Protein AF-A0A924EQW9-F1 (afdb_monomer_lite)

Secondary structure (DSSP, 8-state):
--HHHHHHHHS-TTS--BGGGGT-TTPPPSSS-TT---PPPTTPEEEEEEEES-TTSPEEEEEEE-SS-SS-EEEEE--HHHHHHHHHHTT----------------

Structure (mmCIF, N/CA/C/O backbone):
data_AF-A0A924EQW9-F1
#
_entry.id   AF-A0A924EQW9-F1
#
loop_
_atom_site.group_PDB
_atom_site.id
_atom_site.type_symbol
_atom_site.label_atom_id
_atom_site.label_alt_id
_atom_site.label_comp_id
_atom_site.label_asym_id
_atom_site.label_entity_id
_atom_site.label_seq_id
_atom_site.pdbx_PDB_ins_code
_atom_site.Cartn_x
_atom_site.Cartn_y
_atom_site.Cartn_z
_atom_site.occupancy
_atom_site.B_iso_or_equiv
_atom_site.auth_seq_id
_atom_site.auth_comp_id
_atom_site.auth_asym_id
_atom_site.auth_atom_id
_atom_site.pdbx_PDB_model_num
ATOM 1 N N . MET A 1 1 ? 0.292 14.514 5.178 1.00 46.22 1 MET A N 1
ATOM 2 C CA . MET A 1 1 ? 0.421 13.255 4.415 1.00 46.22 1 MET A CA 1
ATOM 3 C C . MET A 1 1 ? 0.878 12.151 5.381 1.00 46.22 1 MET A C 1
ATOM 5 O O . MET A 1 1 ? 2.062 11.872 5.463 1.00 46.22 1 MET A O 1
ATOM 9 N N . VAL A 1 2 ? -0.046 11.640 6.218 1.00 50.75 2 VAL A N 1
ATOM 10 C CA . VAL A 1 2 ? 0.202 10.716 7.366 1.00 50.75 2 VAL A CA 1
ATOM 11 C C . VAL A 1 2 ? -0.895 9.625 7.457 1.00 50.75 2 VAL A C 1
ATOM 13 O O . VAL A 1 2 ? -0.938 8.835 8.395 1.00 50.75 2 VAL A O 1
ATOM 16 N N . GLU A 1 3 ? -1.824 9.569 6.496 1.00 58.59 3 GLU A N 1
ATOM 17 C CA . GLU A 1 3 ? -3.090 8.841 6.685 1.00 58.59 3 GLU A CA 1
ATOM 18 C C . GLU A 1 3 ? -2.986 7.332 6.428 1.00 58.59 3 GLU A C 1
ATOM 20 O O . GLU A 1 3 ? -3.641 6.564 7.121 1.00 58.59 3 GLU A O 1
ATOM 25 N N . LEU A 1 4 ? -2.111 6.884 5.519 1.00 60.00 4 LEU A N 1
ATOM 26 C CA . LEU A 1 4 ? -1.979 5.458 5.172 1.00 60.00 4 LEU A CA 1
ATOM 27 C C . LEU A 1 4 ? -1.373 4.625 6.307 1.00 60.00 4 LEU A C 1
ATOM 29 O O . LEU A 1 4 ? -1.933 3.608 6.708 1.00 60.00 4 LEU A O 1
ATOM 33 N N . SER A 1 5 ? -0.262 5.083 6.879 1.00 58.97 5 SER A N 1
ATOM 34 C CA . SER A 1 5 ? 0.369 4.426 8.027 1.00 58.97 5 SER A CA 1
ATOM 35 C C . SER A 1 5 ? -0.459 4.555 9.309 1.00 58.97 5 SER A C 1
ATOM 37 O O . SER A 1 5 ? -0.388 3.674 10.160 1.00 58.97 5 SER A O 1
ATOM 39 N N . SER A 1 6 ? -1.279 5.603 9.443 1.00 59.50 6 SER A N 1
ATOM 40 C CA . SER A 1 6 ? -2.212 5.732 10.571 1.00 59.50 6 SER A CA 1
ATOM 41 C C . SER A 1 6 ? -3.412 4.792 10.430 1.00 59.50 6 SER A C 1
ATOM 43 O O . SER A 1 6 ? -3.759 4.129 11.398 1.00 59.50 6 SER A O 1
ATOM 45 N N . GLY A 1 7 ? -3.997 4.670 9.232 1.00 61.09 7 GLY A N 1
ATOM 46 C CA . GLY A 1 7 ? -5.115 3.758 8.968 1.00 61.09 7 GLY A CA 1
ATOM 47 C C . GLY A 1 7 ? -4.729 2.286 9.114 1.00 61.09 7 GLY A C 1
ATOM 48 O O . GLY A 1 7 ? -5.500 1.501 9.654 1.00 61.09 7 GLY A O 1
ATOM 49 N N . LEU A 1 8 ? -3.505 1.917 8.724 1.00 63.47 8 LEU A N 1
ATOM 50 C CA . LEU A 1 8 ? -2.991 0.565 8.954 1.00 63.47 8 LEU A CA 1
ATOM 51 C C . LEU A 1 8 ? -2.794 0.263 10.450 1.00 63.47 8 LEU A C 1
ATOM 53 O O . LEU A 1 8 ? -2.983 -0.866 10.885 1.00 63.47 8 LEU A O 1
ATOM 57 N N . ARG A 1 9 ? -2.443 1.280 11.243 1.00 63.84 9 ARG A N 1
ATOM 58 C CA . ARG A 1 9 ? -2.192 1.160 12.686 1.00 63.84 9 ARG A CA 1
ATOM 59 C C . ARG A 1 9 ? -3.470 1.187 13.535 1.00 63.84 9 ARG A C 1
ATOM 61 O O . ARG A 1 9 ? -3.448 0.673 14.648 1.00 63.84 9 ARG A O 1
ATOM 68 N N . ASP A 1 10 ? -4.539 1.802 13.029 1.00 61.09 10 ASP A N 1
ATOM 69 C CA . ASP A 1 10 ? -5.873 1.846 13.654 1.00 61.09 10 ASP A CA 1
ATOM 70 C C . ASP A 1 10 ? -6.715 0.598 13.331 1.00 61.09 10 ASP A C 1
ATOM 72 O O . ASP A 1 10 ? -7.680 0.285 14.026 1.00 61.09 10 ASP A O 1
ATOM 76 N N . ARG A 1 11 ? -6.334 -0.144 12.283 1.00 66.31 11 ARG A N 1
ATOM 77 C CA . ARG A 1 11 ? -7.023 -1.362 11.862 1.00 66.31 11 ARG A CA 1
ATOM 78 C C . ARG A 1 11 ? -6.849 -2.482 12.885 1.00 66.31 11 ARG A C 1
ATOM 80 O O . ARG A 1 11 ? -5.807 -2.632 13.522 1.00 66.31 11 ARG A O 1
ATOM 87 N N . ASP A 1 12 ? -7.891 -3.299 12.999 1.00 66.00 12 ASP A N 1
ATOM 88 C CA . ASP A 1 12 ? -7.875 -4.464 13.868 1.00 66.00 12 ASP A CA 1
ATOM 89 C C . ASP A 1 12 ? -6.806 -5.475 13.397 1.00 66.00 12 ASP A C 1
ATOM 91 O O . ASP A 1 12 ? -6.861 -5.937 12.249 1.00 66.00 12 ASP A O 1
ATOM 95 N N . PRO A 1 13 ? -5.839 -5.846 14.257 1.00 64.75 13 PRO A N 1
ATOM 96 C CA . PRO A 1 13 ? -4.753 -6.750 13.885 1.00 64.75 13 PRO A CA 1
ATOM 97 C C . PRO A 1 13 ? -5.225 -8.187 13.608 1.00 64.75 13 PRO A C 1
ATOM 99 O O . PRO A 1 13 ? -4.440 -8.990 13.110 1.00 64.75 13 PRO A O 1
ATOM 102 N N . SER A 1 14 ? -6.485 -8.536 13.904 1.00 66.62 14 SER A N 1
ATOM 103 C CA . SER A 1 14 ? -7.076 -9.836 13.554 1.00 66.62 14 SER A CA 1
ATOM 104 C C . SER A 1 14 ? -7.537 -9.939 12.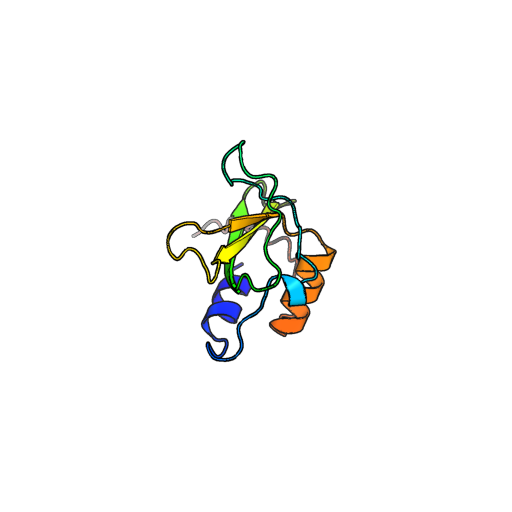095 1.00 66.62 14 SER A C 1
ATOM 106 O O . SER A 1 14 ? -7.882 -11.034 11.652 1.00 66.62 14 SER A O 1
ATOM 108 N N . GLN A 1 15 ? -7.523 -8.837 11.333 1.00 73.81 15 GLN A N 1
ATOM 109 C CA . GLN A 1 15 ? -7.845 -8.817 9.900 1.00 73.81 15 GLN A CA 1
ATOM 110 C C . GLN A 1 15 ? -6.694 -8.213 9.084 1.00 73.81 15 GLN A C 1
ATOM 112 O O . GLN A 1 15 ? -6.826 -7.081 8.591 1.00 73.81 15 GLN A O 1
ATOM 117 N N . PRO A 1 16 ? -5.568 -8.940 8.945 1.00 79.88 16 PRO A N 1
ATOM 118 C CA . PRO A 1 16 ? -4.435 -8.486 8.148 1.00 79.88 16 PRO A CA 1
ATOM 119 C C . PRO A 1 16 ? -4.826 -8.258 6.682 1.00 79.88 16 PRO A C 1
ATOM 121 O O . PRO A 1 16 ? -5.787 -8.839 6.178 1.00 79.88 16 PRO A O 1
ATOM 124 N N . ILE A 1 17 ? -4.089 -7.371 6.011 1.00 82.44 17 ILE A N 1
ATOM 125 C CA . ILE A 1 17 ? -4.155 -7.211 4.555 1.00 82.44 17 ILE A CA 1
ATOM 126 C C . ILE A 1 17 ? -3.043 -8.068 3.976 1.00 82.44 17 ILE A C 1
ATOM 128 O O . ILE A 1 17 ? -1.867 -7.796 4.225 1.00 82.44 17 ILE A O 1
ATOM 132 N N . ASN A 1 18 ? -3.416 -9.087 3.217 1.00 87.19 18 ASN A N 1
ATOM 133 C CA . ASN A 1 18 ? -2.460 -10.006 2.622 1.00 87.19 18 ASN A CA 1
ATOM 134 C C . ASN A 1 18 ? -2.082 -9.522 1.216 1.00 87.19 18 ASN A C 1
ATOM 136 O O . ASN A 1 18 ? -2.845 -8.809 0.565 1.00 87.19 18 ASN A O 1
ATOM 140 N N . ALA A 1 19 ? -0.926 -9.941 0.710 1.00 86.25 19 ALA A N 1
ATOM 141 C CA . ALA A 1 19 ? -0.487 -9.635 -0.650 1.00 86.25 19 ALA A CA 1
ATOM 142 C C . ALA A 1 19 ? -1.539 -10.021 -1.704 1.00 86.25 19 ALA A C 1
ATOM 144 O O . ALA A 1 19 ? -1.787 -9.258 -2.637 1.00 86.25 19 ALA A O 1
ATOM 145 N N . SER A 1 20 ? -2.216 -11.158 -1.514 1.00 86.19 20 SER A N 1
ATOM 146 C CA . SER A 1 20 ? -3.303 -11.615 -2.393 1.00 86.19 20 SER A CA 1
ATOM 147 C C . SER A 1 20 ? -4.496 -10.661 -2.430 1.00 86.19 20 SER A C 1
ATOM 149 O O . SER A 1 20 ? -5.105 -10.488 -3.480 1.00 86.19 20 SER A O 1
ATOM 151 N N . ASP A 1 21 ? -4.817 -10.021 -1.302 1.00 85.12 21 ASP A N 1
ATOM 152 C CA . ASP A 1 21 ? -5.931 -9.067 -1.178 1.00 85.12 21 ASP A CA 1
ATOM 153 C C . ASP A 1 21 ? -5.671 -7.795 -2.001 1.00 85.12 21 ASP A C 1
ATOM 155 O O . ASP A 1 21 ? -6.592 -7.146 -2.483 1.00 85.12 21 ASP A O 1
ATOM 159 N N . LEU A 1 22 ? -4.392 -7.480 -2.224 1.00 81.75 22 LEU A N 1
ATOM 160 C CA . LEU A 1 22 ? -3.939 -6.375 -3.068 1.00 81.75 22 LEU A CA 1
ATOM 161 C C . LEU A 1 22 ? -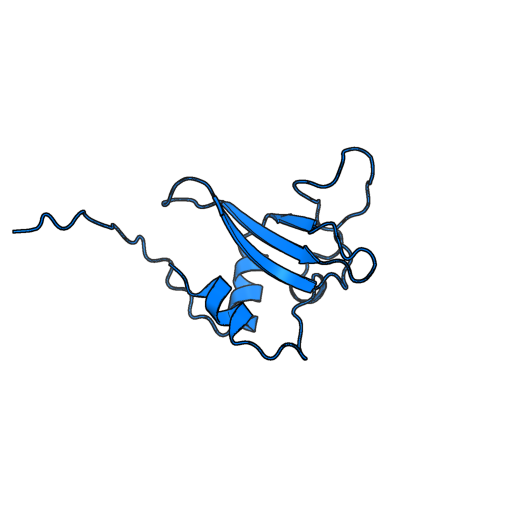3.599 -6.809 -4.503 1.00 81.75 22 LEU A C 1
ATOM 163 O O . LEU A 1 22 ? -3.156 -5.977 -5.295 1.00 81.75 22 LEU A O 1
ATOM 167 N N . GLY A 1 23 ? -3.764 -8.094 -4.839 1.00 84.69 23 GLY A N 1
ATOM 168 C CA . GLY A 1 23 ? -3.376 -8.646 -6.139 1.00 84.69 23 GLY A CA 1
ATOM 169 C C . GLY A 1 23 ? -1.866 -8.608 -6.402 1.00 84.69 23 GLY A C 1
ATOM 170 O O . GLY A 1 23 ? -1.450 -8.526 -7.553 1.00 84.69 23 GLY A O 1
ATOM 171 N N . LEU A 1 24 ? -1.053 -8.634 -5.343 1.00 84.69 24 LEU A N 1
ATOM 172 C CA . LEU A 1 24 ? 0.412 -8.567 -5.399 1.00 84.69 24 LEU A CA 1
ATOM 173 C C . LEU A 1 24 ? 1.081 -9.938 -5.222 1.00 84.69 24 LEU A C 1
ATOM 175 O O . LEU A 1 24 ? 2.297 -10.011 -5.082 1.00 84.69 24 LEU A O 1
ATOM 179 N N . GLU A 1 25 ? 0.314 -11.029 -5.206 1.00 85.12 25 GLU A N 1
ATOM 180 C CA 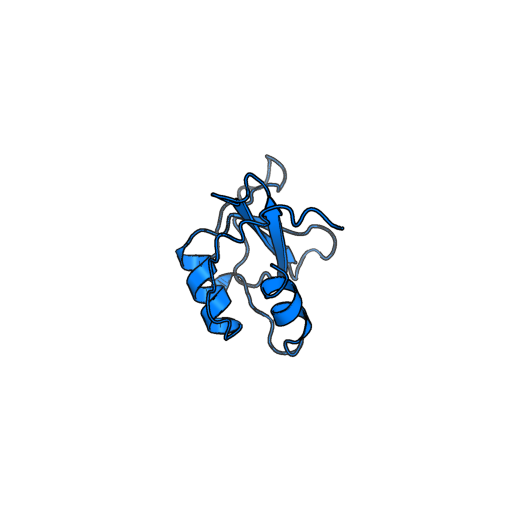. GLU A 1 25 ? 0.886 -12.378 -5.209 1.00 85.12 25 GLU A CA 1
ATOM 181 C C . GLU A 1 25 ? 1.791 -12.569 -6.438 1.00 85.12 25 GLU A C 1
ATOM 183 O O . GLU A 1 25 ? 1.394 -12.299 -7.571 1.00 85.12 25 GLU A O 1
ATOM 188 N N . GLY A 1 26 ? 3.024 -13.016 -6.205 1.00 83.62 26 GLY A N 1
ATOM 189 C CA . GLY A 1 26 ? 4.043 -13.186 -7.235 1.00 83.62 26 GLY A CA 1
ATOM 190 C C . GLY A 1 26 ? 4.696 -11.884 -7.704 1.00 83.62 26 GLY A C 1
ATOM 191 O O . GLY A 1 26 ? 5.465 -11.923 -8.660 1.00 83.62 26 GLY A O 1
ATOM 192 N N . ALA A 1 27 ? 4.416 -10.741 -7.065 1.00 84.12 27 ALA A N 1
ATOM 193 C CA . ALA A 1 27 ? 5.045 -9.475 -7.429 1.00 84.12 27 ALA A CA 1
ATOM 194 C C . ALA A 1 27 ? 6.565 -9.517 -7.216 1.00 84.12 27 ALA A C 1
ATOM 196 O O . ALA A 1 27 ? 7.051 -10.083 -6.231 1.00 84.12 27 ALA A O 1
ATOM 197 N N . GLU A 1 28 ? 7.300 -8.882 -8.129 1.00 83.88 28 GLU A N 1
ATOM 198 C CA . GLU A 1 28 ? 8.752 -8.760 -8.036 1.00 83.88 28 GLU A CA 1
ATOM 199 C C . GLU A 1 28 ? 9.145 -7.919 -6.815 1.00 83.88 28 GLU A C 1
ATOM 201 O O . GLU A 1 28 ? 8.607 -6.835 -6.558 1.00 83.88 28 GLU A O 1
ATOM 206 N N . LEU A 1 29 ? 10.091 -8.446 -6.041 1.00 80.56 29 LEU A N 1
ATOM 207 C CA . LEU A 1 29 ? 10.607 -7.791 -4.850 1.00 80.56 29 LEU A CA 1
ATOM 208 C C . LEU A 1 29 ? 11.641 -6.731 -5.249 1.00 80.56 29 LEU A C 1
ATOM 210 O O . LEU A 1 29 ? 12.570 -6.993 -6.002 1.00 80.56 29 LEU A O 1
ATOM 214 N N . VAL A 1 30 ? 11.518 -5.529 -4.690 1.00 75.81 30 VAL A N 1
ATOM 215 C CA . VAL A 1 30 ? 12.404 -4.381 -4.976 1.00 75.81 30 VAL A CA 1
ATOM 216 C C . VAL A 1 30 ? 13.762 -4.526 -4.284 1.00 75.81 30 VAL A C 1
ATOM 218 O O . VAL A 1 30 ? 14.753 -3.904 -4.665 1.00 75.81 30 VAL A O 1
ATOM 221 N N . SER A 1 31 ? 13.815 -5.290 -3.196 1.00 64.12 31 SER A N 1
ATOM 222 C CA . SER A 1 31 ? 15.030 -5.517 -2.410 1.00 64.12 31 SER A CA 1
ATOM 223 C C . SER A 1 31 ? 14.897 -6.833 -1.650 1.00 64.12 31 SER A C 1
ATOM 225 O O . SER A 1 31 ? 14.691 -6.842 -0.443 1.00 64.12 31 SER A O 1
ATOM 227 N N . GLY A 1 32 ? 14.950 -7.938 -2.383 1.00 53.81 32 GLY A N 1
ATOM 228 C CA . GLY A 1 32 ? 15.242 -9.268 -1.861 1.00 53.81 32 GLY A CA 1
ATOM 229 C C . GLY A 1 32 ? 16.411 -9.789 -2.685 1.00 53.81 32 GLY A C 1
ATOM 230 O O . GLY A 1 32 ? 16.402 -9.621 -3.897 1.00 53.81 32 GLY A O 1
ATOM 231 N N . SER A 1 33 ? 17.452 -10.273 -2.017 1.00 48.41 33 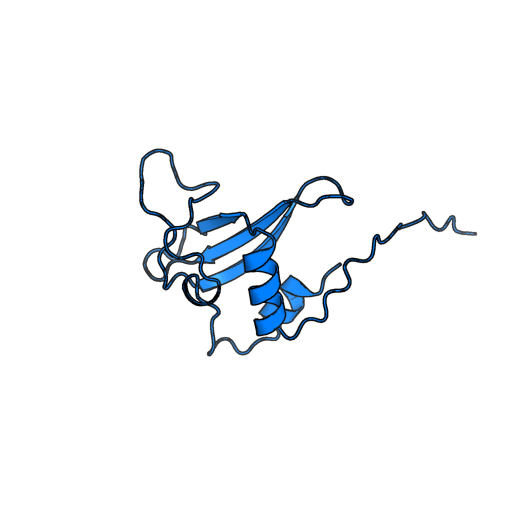SER A N 1
ATOM 232 C CA . SER A 1 33 ? 18.729 -10.730 -2.576 1.00 48.41 33 SER A CA 1
ATOM 233 C C . SER A 1 33 ? 18.620 -11.379 -3.968 1.00 48.41 33 SER A C 1
ATOM 235 O O . SER A 1 33 ? 17.759 -12.231 -4.160 1.00 48.41 33 SER A O 1
ATOM 237 N N . ASP A 1 34 ? 19.539 -11.017 -4.877 1.00 49.81 34 ASP A N 1
ATOM 238 C CA . ASP A 1 34 ? 19.744 -11.456 -6.283 1.00 49.81 34 ASP A CA 1
ATOM 239 C C . ASP A 1 34 ? 19.625 -12.973 -6.603 1.00 49.81 34 ASP A C 1
ATOM 241 O O . ASP A 1 34 ? 19.810 -13.370 -7.751 1.00 49.81 34 ASP A O 1
ATOM 245 N N . ASP A 1 35 ? 19.334 -13.833 -5.628 1.00 50.34 35 ASP A N 1
ATOM 246 C CA . ASP A 1 35 ? 19.364 -15.294 -5.751 1.00 50.34 35 ASP A CA 1
ATOM 247 C C . ASP A 1 35 ? 17.993 -15.982 -5.623 1.00 50.34 35 ASP A C 1
ATOM 249 O O . ASP A 1 35 ? 17.906 -17.176 -5.908 1.00 50.34 35 ASP A O 1
ATOM 253 N N . ASP A 1 36 ? 16.920 -15.282 -5.235 1.00 53.66 36 ASP A N 1
ATOM 254 C CA . ASP A 1 36 ? 15.610 -15.917 -5.035 1.00 53.66 36 ASP A CA 1
ATOM 255 C C . ASP A 1 36 ? 14.566 -15.341 -6.006 1.00 53.66 36 ASP A C 1
ATOM 257 O O . ASP A 1 36 ? 13.968 -14.296 -5.768 1.00 53.66 36 ASP A O 1
ATOM 261 N N . ASP A 1 37 ? 14.314 -16.067 -7.101 1.00 56.03 37 ASP A N 1
ATOM 262 C CA . ASP A 1 37 ? 13.216 -15.865 -8.075 1.00 56.03 37 ASP A CA 1
ATOM 263 C C . ASP A 1 37 ? 11.813 -16.002 -7.426 1.00 56.03 37 ASP A C 1
ATOM 265 O O . ASP A 1 37 ? 10.787 -16.103 -8.098 1.00 56.03 37 ASP A O 1
ATOM 269 N N . SER A 1 38 ? 11.738 -16.046 -6.094 1.00 65.31 38 SER A N 1
ATOM 270 C CA . SER A 1 38 ? 10.488 -16.157 -5.362 1.00 65.31 38 SER A CA 1
ATOM 271 C C . SER A 1 38 ? 9.813 -14.794 -5.293 1.00 65.31 38 SER A C 1
ATOM 273 O O . SER A 1 38 ? 10.146 -13.935 -4.476 1.00 65.31 38 SER A O 1
ATOM 275 N N . GLY A 1 39 ? 8.812 -14.610 -6.151 1.00 75.06 39 GLY A N 1
ATOM 276 C CA . GLY A 1 39 ? 7.878 -13.495 -6.048 1.00 75.06 39 GLY A CA 1
ATOM 277 C C . GLY A 1 39 ? 7.168 -13.444 -4.688 1.00 75.06 39 GLY A C 1
ATOM 278 O O . GLY A 1 39 ? 7.150 -14.411 -3.921 1.00 75.06 39 GLY A O 1
ATOM 279 N N . LEU A 1 40 ? 6.558 -12.296 -4.389 1.00 83.88 40 LEU A N 1
ATOM 280 C CA . LEU A 1 40 ? 5.882 -12.044 -3.116 1.00 83.88 40 LEU A CA 1
ATOM 281 C C . LEU A 1 40 ? 4.840 -13.144 -2.801 1.00 83.88 40 LEU A C 1
ATOM 283 O O . LEU A 1 40 ? 3.900 -13.328 -3.579 1.00 83.88 40 LEU A O 1
ATOM 287 N N . PRO A 1 41 ? 4.939 -13.862 -1.666 1.00 84.06 41 PRO A N 1
ATOM 288 C CA . PRO A 1 41 ? 3.963 -14.889 -1.334 1.00 84.06 41 PRO A CA 1
ATOM 289 C C . PRO A 1 41 ? 2.597 -14.263 -1.047 1.00 84.06 41 PRO A C 1
ATOM 291 O O . PRO A 1 41 ? 2.499 -13.2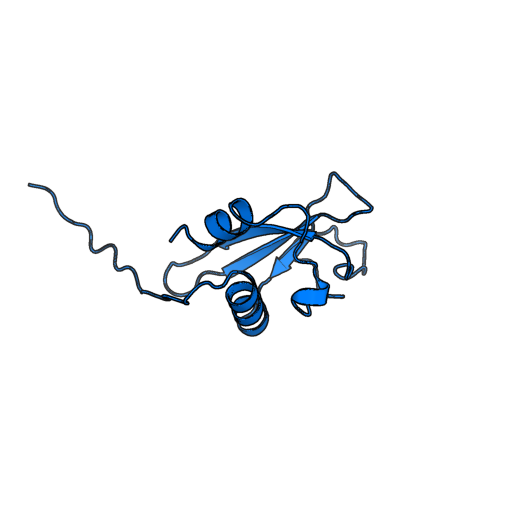48 -0.360 1.00 84.06 41 PRO A O 1
ATOM 294 N N . GLY A 1 42 ? 1.525 -14.898 -1.524 1.00 84.06 42 GLY A N 1
ATOM 295 C CA . GLY A 1 42 ? 0.163 -14.375 -1.403 1.00 84.06 42 GLY A CA 1
ATOM 296 C C . GLY A 1 42 ? -0.329 -14.177 0.036 1.00 84.06 42 GLY A C 1
ATOM 297 O O . GLY A 1 42 ? -1.196 -13.331 0.269 1.00 84.06 42 GLY A O 1
ATOM 298 N N . ASP A 1 43 ? 0.234 -14.912 0.996 1.00 83.81 43 ASP A N 1
ATOM 299 C CA . ASP A 1 43 ? -0.088 -14.813 2.427 1.00 83.81 43 ASP A CA 1
ATOM 300 C C . ASP A 1 43 ? 0.763 -13.766 3.172 1.00 83.81 43 ASP A C 1
ATOM 302 O O . ASP A 1 43 ? 0.598 -13.569 4.372 1.00 83.81 43 ASP A O 1
ATOM 306 N N . ALA A 1 44 ? 1.681 -13.074 2.485 1.00 85.56 44 ALA A N 1
ATOM 307 C CA . ALA A 1 44 ? 2.502 -12.044 3.112 1.00 85.56 44 ALA A CA 1
ATOM 308 C C . ALA A 1 44 ? 1.621 -10.897 3.621 1.00 85.56 44 ALA A C 1
ATOM 310 O O . ALA A 1 44 ? 0.775 -10.382 2.890 1.00 85.56 44 ALA A O 1
ATOM 311 N N . VAL A 1 45 ? 1.833 -10.477 4.865 1.00 86.56 45 VAL A N 1
ATOM 312 C CA . VAL A 1 45 ? 0.985 -9.484 5.535 1.00 86.56 45 VAL A CA 1
ATOM 313 C C . VAL A 1 45 ? 1.585 -8.095 5.388 1.00 86.56 45 VAL A C 1
ATOM 315 O O . VAL A 1 45 ? 2.761 -7.895 5.678 1.00 86.56 45 VAL A O 1
ATOM 318 N N . LEU A 1 46 ? 0.781 -7.119 4.967 1.00 85.50 46 LEU A N 1
ATOM 319 C CA . LEU A 1 46 ? 1.200 -5.725 4.868 1.00 85.50 46 LEU A CA 1
ATOM 320 C C . LEU A 1 46 ? 1.442 -5.135 6.264 1.00 85.50 46 LEU A C 1
ATOM 322 O O . LEU A 1 46 ? 0.508 -4.976 7.048 1.00 85.50 46 LEU A O 1
ATOM 326 N N . GLU A 1 47 ? 2.682 -4.735 6.544 1.00 82.81 47 GLU A N 1
ATOM 327 C CA . GLU A 1 47 ? 3.059 -4.123 7.825 1.00 82.81 47 GLU A CA 1
ATOM 328 C C . GLU A 1 47 ? 3.148 -2.604 7.760 1.00 82.81 47 GLU A C 1
ATOM 330 O O . GLU A 1 47 ? 2.836 -1.904 8.726 1.00 82.81 47 GLU A O 1
ATOM 335 N N . ARG A 1 48 ? 3.630 -2.071 6.633 1.00 79.81 48 ARG A N 1
ATOM 336 C CA . ARG A 1 48 ? 3.812 -0.629 6.455 1.00 79.81 48 ARG A CA 1
ATOM 337 C C . ARG A 1 48 ? 3.861 -0.235 4.987 1.00 79.81 48 ARG A C 1
ATOM 339 O O . ARG A 1 48 ? 4.202 -1.027 4.113 1.00 79.81 48 ARG A O 1
ATOM 346 N N . VAL A 1 49 ? 3.614 1.048 4.750 1.00 81.25 49 VAL A N 1
ATOM 347 C CA . VAL A 1 49 ? 3.819 1.703 3.457 1.00 81.25 49 VAL A CA 1
ATOM 348 C C . VAL A 1 49 ? 4.814 2.841 3.640 1.00 81.25 49 VAL A C 1
ATOM 350 O O . VAL A 1 49 ? 4.716 3.615 4.596 1.00 81.25 49 VAL A O 1
ATOM 353 N N . SER A 1 50 ? 5.776 2.937 2.732 1.00 79.81 50 SER A N 1
ATOM 354 C CA . SER A 1 50 ? 6.779 4.002 2.682 1.00 79.81 50 SER A CA 1
ATOM 355 C C . SER A 1 50 ? 6.729 4.725 1.344 1.00 79.81 50 SER A C 1
ATOM 357 O O . SER A 1 50 ? 6.358 4.130 0.337 1.00 79.81 50 SER A O 1
ATOM 359 N N . PHE A 1 51 ? 7.153 5.983 1.337 1.00 79.94 51 PHE A N 1
ATOM 360 C CA . PHE A 1 51 ? 7.170 6.838 0.157 1.00 79.94 51 PHE A CA 1
ATOM 361 C C . PHE A 1 51 ? 8.570 7.424 0.011 1.00 79.94 51 PHE A C 1
ATOM 363 O O . PHE A 1 51 ? 9.141 7.857 1.013 1.00 79.94 51 PHE A O 1
ATOM 370 N N . ASP A 1 52 ? 9.099 7.444 -1.205 1.00 78.62 52 ASP A N 1
ATOM 371 C CA . ASP A 1 52 ? 10.369 8.089 -1.539 1.00 78.62 52 ASP A CA 1
ATOM 372 C C . ASP A 1 52 ? 10.237 8.903 -2.838 1.00 78.62 52 ASP A C 1
ATOM 374 O O . ASP A 1 52 ? 9.251 8.778 -3.565 1.00 78.62 52 ASP A O 1
ATOM 378 N N . GLY A 1 53 ? 11.212 9.756 -3.140 1.00 74.81 53 GLY A N 1
ATOM 379 C CA . GLY A 1 53 ? 11.227 10.561 -4.357 1.00 74.81 53 GLY A CA 1
ATOM 380 C C . GLY A 1 53 ? 10.534 11.927 -4.247 1.00 74.81 53 GLY A C 1
ATOM 381 O O . GLY A 1 53 ? 10.215 12.407 -3.155 1.00 74.81 53 GLY A O 1
ATOM 382 N N . PRO A 1 54 ? 10.375 12.620 -5.389 1.00 74.75 54 PRO A N 1
ATOM 383 C CA . PRO A 1 54 ? 9.874 13.987 -5.422 1.00 74.75 54 PRO A CA 1
ATOM 384 C C . PRO A 1 54 ? 8.400 14.060 -4.991 1.00 74.75 54 PRO A C 1
ATOM 386 O O . PRO A 1 54 ? 7.614 13.175 -5.325 1.00 74.75 54 PRO A O 1
ATOM 389 N N . PRO A 1 55 ? 7.977 15.147 -4.318 1.00 70.69 55 PRO A N 1
ATOM 390 C CA . PRO A 1 55 ? 6.611 15.288 -3.803 1.00 70.69 55 PRO A CA 1
ATOM 391 C C . PRO A 1 55 ? 5.536 15.322 -4.901 1.00 70.69 55 PRO A C 1
ATOM 393 O O . PRO A 1 55 ? 4.365 15.082 -4.619 1.00 70.69 55 PRO A O 1
ATOM 396 N N . GLU A 1 56 ? 5.921 15.627 -6.141 1.00 71.31 56 GLU A N 1
ATOM 397 C CA . GLU A 1 56 ? 5.035 15.625 -7.309 1.00 71.31 56 GLU A CA 1
ATOM 398 C C . GLU A 1 56 ? 4.741 14.202 -7.814 1.00 71.31 56 GLU A C 1
ATOM 400 O O . GLU A 1 56 ? 3.649 13.948 -8.317 1.00 71.31 56 GLU A O 1
ATOM 405 N N . PHE A 1 57 ? 5.693 13.274 -7.644 1.00 69.88 57 PHE A N 1
ATOM 406 C CA . PHE A 1 57 ? 5.612 11.885 -8.106 1.00 69.88 57 PHE A CA 1
ATOM 407 C C . PHE A 1 57 ? 6.320 10.950 -7.110 1.00 69.88 57 PHE A C 1
ATOM 409 O O . PHE A 1 57 ? 7.427 10.480 -7.387 1.00 69.88 57 PHE A O 1
ATOM 416 N N . PRO A 1 58 ? 5.725 10.708 -5.928 1.00 75.81 58 PRO A N 1
ATOM 417 C CA . PRO A 1 58 ? 6.330 9.829 -4.941 1.00 75.81 58 PRO A CA 1
ATOM 418 C C . PRO A 1 58 ? 6.274 8.373 -5.415 1.00 75.81 58 PRO A C 1
ATOM 420 O O . PRO A 1 58 ? 5.222 7.885 -5.836 1.00 75.81 58 PRO A O 1
ATOM 423 N N . TYR A 1 59 ? 7.390 7.666 -5.289 1.00 80.62 59 TYR A N 1
ATOM 424 C CA . TYR A 1 59 ? 7.438 6.213 -5.387 1.00 80.62 59 TYR A CA 1
ATOM 425 C C . TYR A 1 59 ? 6.874 5.629 -4.101 1.00 80.62 59 TYR A C 1
ATOM 427 O O . TYR A 1 59 ? 7.335 5.954 -3.004 1.00 80.62 59 TYR A O 1
ATOM 435 N N . VAL A 1 60 ? 5.842 4.798 -4.228 1.00 83.62 60 VAL A N 1
ATOM 436 C CA . VAL A 1 60 ? 5.187 4.173 -3.082 1.00 83.62 60 VAL A CA 1
ATOM 437 C C . VAL A 1 60 ? 5.629 2.728 -2.987 1.00 83.62 60 VAL A C 1
ATOM 439 O O . VAL A 1 60 ? 5.554 1.992 -3.964 1.00 83.62 60 VAL A O 1
ATOM 442 N N . HIS A 1 61 ? 6.045 2.309 -1.798 1.00 85.31 61 HIS A N 1
ATOM 443 C CA . HIS A 1 61 ? 6.490 0.946 -1.547 1.00 85.31 61 HIS A CA 1
ATOM 444 C C . HIS A 1 61 ? 5.712 0.341 -0.384 1.00 85.31 61 HIS A C 1
ATOM 446 O O . HIS A 1 61 ? 5.626 0.940 0.694 1.00 85.31 61 HIS A O 1
ATOM 4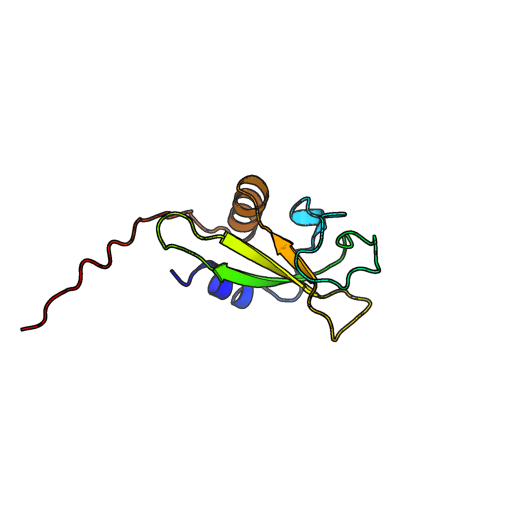52 N N . ALA A 1 62 ? 5.186 -0.859 -0.592 1.00 85.75 62 ALA A N 1
ATOM 453 C CA . ALA A 1 62 ? 4.640 -1.697 0.462 1.00 85.75 62 ALA A CA 1
ATOM 454 C C . ALA A 1 62 ? 5.746 -2.558 1.067 1.00 85.75 62 ALA A C 1
ATOM 456 O O . ALA A 1 62 ? 6.615 -3.060 0.357 1.00 85.75 62 ALA A O 1
ATOM 457 N N . HIS A 1 63 ? 5.695 -2.733 2.383 1.00 86.44 63 HIS A N 1
ATOM 458 C CA . HIS A 1 63 ? 6.532 -3.687 3.097 1.00 86.44 63 HIS A CA 1
ATOM 459 C C . HIS A 1 63 ? 5.624 -4.750 3.679 1.00 86.44 63 HIS A C 1
ATOM 461 O O . HIS A 1 63 ? 4.732 -4.449 4.480 1.00 86.44 63 HIS A O 1
ATOM 467 N N . PHE A 1 64 ? 5.875 -5.977 3.267 1.00 86.44 64 PHE A N 1
ATOM 468 C CA . PHE A 1 64 ? 5.183 -7.151 3.735 1.00 86.44 64 PHE A CA 1
ATOM 469 C C . PHE A 1 64 ? 6.087 -7.953 4.650 1.00 86.44 64 PHE A C 1
ATOM 471 O O . PHE A 1 64 ? 7.302 -7.995 4.471 1.00 86.44 64 PHE A O 1
ATOM 478 N N . ARG A 1 65 ? 5.478 -8.642 5.599 1.00 84.62 65 ARG A N 1
ATOM 479 C CA . ARG A 1 65 ? 6.142 -9.645 6.411 1.00 84.62 65 ARG A CA 1
ATOM 480 C C . ARG A 1 65 ? 5.666 -11.013 5.986 1.00 84.62 65 ARG A C 1
ATOM 482 O O . ARG A 1 65 ? 4.463 -11.264 5.895 1.00 84.62 65 ARG A O 1
ATOM 489 N N . SER A 1 66 ? 6.623 -11.882 5.697 1.00 80.00 66 SER A N 1
ATOM 490 C CA . SER A 1 66 ? 6.324 -13.273 5.405 1.00 80.00 66 SER A CA 1
ATOM 491 C C . SER A 1 66 ? 5.945 -13.989 6.698 1.00 80.00 66 SER A C 1
ATOM 493 O O . SER A 1 66 ? 6.589 -13.807 7.725 1.00 80.00 66 SER A O 1
ATOM 495 N N . ALA A 1 67 ? 4.933 -14.854 6.656 1.00 69.06 67 ALA A N 1
ATOM 496 C CA . ALA A 1 67 ? 4.623 -15.730 7.787 1.00 69.06 67 ALA A CA 1
ATOM 497 C C . ALA A 1 67 ? 5.749 -16.750 8.070 1.00 69.06 67 ALA A C 1
ATOM 499 O O . ALA A 1 67 ? 5.802 -17.326 9.155 1.00 69.06 67 ALA A O 1
ATOM 500 N N . SER A 1 68 ? 6.626 -16.990 7.085 1.00 66.69 68 SER A N 1
ATOM 501 C CA . SER A 1 68 ? 7.714 -17.974 7.174 1.00 66.69 68 SER A CA 1
ATOM 502 C C . SER A 1 68 ? 9.039 -17.382 7.649 1.00 66.69 68 SER A C 1
ATOM 504 O O . SER A 1 68 ? 9.868 -18.131 8.160 1.00 66.69 68 SER A O 1
ATOM 506 N N . ASP A 1 69 ? 9.238 -16.071 7.495 1.00 64.31 69 ASP A N 1
ATOM 507 C CA . ASP A 1 69 ? 10.458 -15.394 7.922 1.00 64.31 69 ASP A CA 1
ATOM 508 C C . ASP A 1 69 ? 10.116 -14.081 8.626 1.00 64.31 69 ASP A C 1
ATOM 510 O O . ASP A 1 69 ? 9.560 -13.148 8.047 1.00 64.31 69 ASP A O 1
ATOM 514 N N . ASP A 1 70 ? 10.406 -14.057 9.924 1.00 60.28 70 ASP A N 1
ATOM 515 C CA . ASP A 1 70 ? 10.043 -12.971 10.829 1.00 60.28 70 ASP A CA 1
ATOM 516 C C . ASP A 1 70 ? 11.029 -11.787 10.725 1.00 60.28 70 ASP A C 1
ATOM 518 O O . ASP A 1 70 ? 10.773 -10.738 11.322 1.00 60.28 70 ASP A O 1
ATOM 522 N N . GLN A 1 71 ? 12.164 -11.951 10.025 1.00 58.12 71 GLN A N 1
ATOM 523 C CA . GLN A 1 71 ? 13.282 -11.002 10.037 1.00 58.12 71 GLN A CA 1
ATOM 524 C C . GLN A 1 71 ? 13.423 -10.188 8.746 1.00 58.12 71 GLN A C 1
ATOM 526 O O . GLN A 1 71 ? 13.855 -9.035 8.834 1.00 58.12 71 GLN A O 1
ATOM 531 N N . ASP A 1 72 ? 13.011 -10.718 7.592 1.00 67.50 72 ASP A N 1
ATOM 532 C CA . ASP A 1 72 ? 13.093 -10.009 6.312 1.00 67.50 72 ASP A CA 1
ATOM 533 C C . ASP A 1 72 ? 11.737 -9.432 5.866 1.00 67.50 72 ASP A C 1
ATOM 535 O O . ASP A 1 72 ? 10.815 -10.133 5.441 1.00 67.50 72 ASP A O 1
ATOM 539 N N . SER A 1 73 ? 11.613 -8.103 5.950 1.00 74.00 73 SER A N 1
ATOM 540 C CA . SER A 1 73 ? 10.487 -7.382 5.349 1.00 74.00 73 SER A CA 1
ATOM 541 C C . SER A 1 73 ? 10.637 -7.356 3.824 1.00 74.00 73 SER A C 1
ATOM 543 O O . SER A 1 73 ? 11.543 -6.719 3.287 1.00 74.00 73 SER A O 1
ATOM 545 N N . LEU A 1 74 ? 9.695 -7.980 3.123 1.00 83.62 74 LEU A N 1
ATOM 546 C CA . LEU A 1 74 ? 9.612 -8.027 1.667 1.00 83.62 74 LEU A CA 1
ATOM 547 C C . LEU A 1 74 ? 9.082 -6.696 1.126 1.00 83.62 74 LEU A C 1
ATOM 549 O O . LEU A 1 74 ? 7.965 -6.282 1.443 1.00 83.62 74 LEU A O 1
ATOM 553 N N . ARG A 1 75 ? 9.873 -6.008 0.302 1.00 85.25 75 ARG A N 1
ATOM 554 C CA . ARG A 1 75 ? 9.504 -4.704 -0.268 1.00 85.25 75 ARG A CA 1
ATOM 555 C C . ARG A 1 75 ? 9.010 -4.850 -1.704 1.00 85.25 75 ARG A C 1
ATOM 557 O O . ARG A 1 75 ? 9.727 -5.407 -2.527 1.00 85.25 75 ARG A O 1
ATOM 564 N N . VAL A 1 76 ? 7.852 -4.268 -2.013 1.00 85.38 76 VAL A N 1
ATOM 565 C CA . VAL A 1 76 ? 7.255 -4.255 -3.362 1.00 85.38 76 VAL A CA 1
ATOM 566 C C . VAL A 1 76 ? 6.826 -2.844 -3.756 1.00 85.38 76 VAL A C 1
ATOM 568 O O . VAL A 1 76 ? 6.361 -2.070 -2.913 1.00 85.38 76 VAL A O 1
ATOM 571 N N . ASP A 1 77 ? 6.986 -2.501 -5.035 1.00 85.44 77 ASP A N 1
ATOM 572 C CA . ASP A 1 77 ? 6.482 -1.252 -5.603 1.00 85.44 77 ASP A CA 1
ATOM 573 C C . ASP A 1 77 ? 4.956 -1.279 -5.727 1.00 85.44 77 ASP A C 1
ATOM 575 O O . ASP A 1 77 ? 4.355 -2.165 -6.332 1.00 85.44 77 ASP A O 1
ATOM 579 N N . LEU A 1 78 ? 4.310 -0.271 -5.146 1.00 80.12 78 LEU A N 1
ATOM 580 C CA . LEU A 1 78 ? 2.869 -0.097 -5.229 1.00 80.12 78 LEU A CA 1
ATOM 581 C C . LEU A 1 78 ? 2.522 0.775 -6.433 1.00 80.12 78 LEU A C 1
ATOM 583 O O . LEU A 1 78 ? 2.661 2.000 -6.412 1.00 80.12 78 LEU A O 1
ATOM 587 N N . HIS A 1 79 ? 2.005 0.133 -7.474 1.00 80.75 79 HIS A N 1
ATOM 588 C CA . HIS A 1 79 ? 1.428 0.822 -8.622 1.00 80.75 79 HIS A CA 1
ATOM 589 C C . HIS A 1 79 ? 0.012 1.350 -8.337 1.00 80.75 79 HIS A C 1
ATOM 591 O O . HIS A 1 79 ? -0.612 1.045 -7.318 1.00 80.75 79 HIS A O 1
ATOM 597 N N . THR A 1 80 ? -0.504 2.169 -9.258 1.00 73.75 80 THR A N 1
ATOM 598 C CA . THR A 1 80 ? -1.779 2.893 -9.117 1.00 73.75 80 THR A CA 1
ATOM 599 C C . THR A 1 80 ? -2.973 1.988 -8.795 1.00 73.75 80 THR A C 1
ATOM 601 O O . THR A 1 80 ? -3.844 2.404 -8.030 1.00 73.75 80 THR A O 1
ATOM 604 N N . ASP A 1 81 ? -3.010 0.766 -9.328 1.00 78.19 81 ASP A N 1
ATOM 605 C CA . ASP A 1 81 ? -4.083 -0.200 -9.066 1.00 78.19 81 ASP A CA 1
ATOM 606 C C . ASP A 1 81 ? -4.024 -0.757 -7.636 1.00 78.19 81 ASP A C 1
ATOM 608 O O . ASP A 1 81 ? -5.010 -0.675 -6.906 1.00 78.19 81 ASP A O 1
ATOM 612 N N . ALA A 1 82 ? -2.849 -1.199 -7.178 1.00 77.69 82 ALA A N 1
ATOM 613 C CA . ALA A 1 82 ? -2.661 -1.689 -5.811 1.00 77.69 82 ALA A CA 1
ATOM 614 C C . ALA A 1 82 ? -2.898 -0.588 -4.760 1.00 77.69 82 ALA A C 1
ATOM 616 O O . ALA A 1 82 ? -3.458 -0.840 -3.695 1.00 77.69 82 ALA A O 1
ATOM 617 N N . LEU A 1 83 ? -2.543 0.665 -5.074 1.00 76.50 83 LEU A N 1
ATOM 618 C CA . LEU A 1 83 ? -2.864 1.824 -4.230 1.00 76.50 83 LEU A CA 1
ATOM 619 C C . LEU A 1 83 ? -4.367 2.084 -4.132 1.00 76.50 83 LEU A C 1
ATOM 621 O O . LEU A 1 83 ? -4.858 2.493 -3.079 1.00 76.50 83 LEU A O 1
ATOM 625 N N . ARG A 1 84 ? -5.100 1.881 -5.230 1.00 77.00 84 ARG A N 1
ATOM 626 C CA . ARG A 1 84 ? -6.554 2.044 -5.250 1.00 77.00 84 ARG A CA 1
ATOM 627 C C . ARG A 1 84 ? -7.227 0.991 -4.374 1.00 77.00 84 ARG A C 1
ATOM 629 O O . ARG A 1 84 ? -8.079 1.368 -3.571 1.00 77.00 84 ARG A O 1
ATOM 636 N N . GLU A 1 85 ? -6.819 -0.269 -4.495 1.00 80.88 85 GLU A N 1
ATOM 637 C CA . GLU A 1 85 ? -7.342 -1.363 -3.668 1.00 80.88 85 GLU A CA 1
ATOM 638 C C . GLU A 1 85 ? -6.993 -1.163 -2.194 1.00 80.88 85 GLU A C 1
ATOM 640 O O . GLU A 1 85 ? -7.876 -1.198 -1.338 1.00 80.88 85 GLU A O 1
ATOM 645 N N . LEU A 1 86 ? -5.739 -0.816 -1.887 1.00 77.12 86 LEU A N 1
ATOM 646 C CA . LEU A 1 86 ? -5.314 -0.539 -0.517 1.00 77.12 86 LEU A CA 1
ATOM 647 C C . LEU A 1 86 ? -6.159 0.564 0.136 1.00 77.12 86 LEU A C 1
ATOM 649 O O . LEU A 1 86 ? -6.589 0.438 1.282 1.00 77.12 86 LEU A O 1
ATOM 653 N N . SER A 1 87 ? -6.441 1.642 -0.589 1.00 74.31 87 SER A N 1
ATOM 654 C CA . SER A 1 87 ? -7.280 2.716 -0.060 1.00 74.31 87 SER A CA 1
ATOM 655 C C . SER A 1 87 ? -8.750 2.346 0.047 1.00 74.31 87 SER A C 1
ATOM 657 O O . SER A 1 87 ? -9.425 2.849 0.946 1.00 74.31 87 SER A O 1
ATOM 659 N N . HIS A 1 88 ? -9.247 1.459 -0.817 1.00 77.56 88 HIS A N 1
ATOM 660 C CA . HIS A 1 88 ? -10.580 0.886 -0.665 1.00 77.56 88 HIS A CA 1
ATOM 661 C C . HIS A 1 88 ? -10.682 0.101 0.649 1.00 77.56 88 HIS A C 1
ATOM 663 O O . HIS A 1 88 ? -11.573 0.359 1.457 1.00 77.56 88 HIS A O 1
ATOM 669 N N . LEU A 1 89 ? -9.708 -0.773 0.908 1.00 75.31 89 LEU A N 1
ATOM 670 C CA . LEU A 1 89 ? -9.631 -1.616 2.103 1.00 75.31 89 LEU A CA 1
ATOM 671 C C . LEU A 1 89 ? -9.435 -0.819 3.395 1.00 75.31 89 LEU A C 1
ATOM 673 O O . LEU A 1 89 ? -9.934 -1.202 4.453 1.00 75.31 89 LEU A O 1
ATOM 677 N N . LEU A 1 90 ? -8.711 0.297 3.323 1.00 70.69 90 LEU A N 1
ATOM 678 C CA . LEU A 1 90 ? -8.498 1.199 4.454 1.00 70.69 90 LEU A CA 1
ATOM 679 C C . LEU A 1 90 ? -9.606 2.259 4.593 1.00 70.69 90 LEU A C 1
ATOM 681 O O . LEU A 1 90 ? -9.514 3.117 5.468 1.00 70.69 90 LEU A O 1
ATOM 685 N N . HIS A 1 91 ? -10.648 2.223 3.751 1.00 68.62 91 HIS A N 1
ATOM 686 C CA . HIS A 1 91 ? -11.703 3.243 3.677 1.00 68.62 91 HIS A CA 1
ATOM 687 C C . HIS A 1 91 ? -11.164 4.684 3.563 1.00 68.62 91 HIS A C 1
ATOM 689 O O . HIS A 1 91 ? -11.812 5.650 3.980 1.00 68.62 91 HIS A O 1
ATOM 695 N N . LEU A 1 92 ? -9.976 4.852 2.981 1.00 66.38 92 LEU A N 1
ATOM 696 C CA . LEU A 1 92 ? -9.331 6.149 2.850 1.00 66.38 92 LEU A CA 1
ATOM 697 C C . LEU A 1 92 ? -9.877 6.861 1.615 1.00 66.38 92 LEU A C 1
ATOM 699 O O . LEU A 1 92 ? -9.751 6.401 0.478 1.00 66.38 92 LEU A O 1
ATOM 703 N N . ARG A 1 93 ? -10.459 8.044 1.821 1.00 58.00 93 ARG A N 1
ATOM 704 C CA . ARG A 1 93 ? -10.754 8.956 0.714 1.00 58.00 93 ARG A CA 1
ATOM 705 C C . ARG A 1 93 ? -9.441 9.546 0.218 1.00 58.00 93 ARG A C 1
ATOM 707 O O . ARG A 1 93 ? -8.867 10.418 0.862 1.00 58.00 93 ARG A O 1
ATOM 714 N N . HIS A 1 94 ? -8.989 9.075 -0.941 1.00 53.66 94 HIS A N 1
ATOM 715 C CA . HIS A 1 94 ? -7.858 9.638 -1.672 1.00 53.66 94 HIS A CA 1
ATOM 716 C C . HIS A 1 94 ? -7.967 11.167 -1.767 1.00 53.66 94 HIS A C 1
ATOM 718 O O . HIS A 1 94 ? -8.726 11.693 -2.579 1.00 53.66 94 HIS A O 1
ATOM 724 N N . THR A 1 95 ? -7.162 11.877 -0.978 1.00 49.09 95 THR A N 1
ATOM 725 C CA . THR A 1 95 ? -6.858 13.287 -1.217 1.00 49.09 95 THR A CA 1
ATOM 726 C C . THR A 1 95 ? -5.418 13.348 -1.706 1.00 49.09 95 THR A C 1
ATOM 728 O O . THR A 1 95 ? -4.492 13.548 -0.925 1.00 49.09 95 THR A O 1
ATOM 731 N N . TRP A 1 96 ? -5.213 13.151 -3.011 1.00 47.69 96 TRP A N 1
ATOM 732 C CA . TRP A 1 96 ? -3.948 13.505 -3.665 1.00 47.69 96 TRP A CA 1
ATOM 733 C C . TRP A 1 96 ? -3.919 15.023 -3.812 1.00 47.69 96 TRP A C 1
ATOM 735 O O . TRP A 1 96 ? -4.123 15.583 -4.884 1.00 47.69 96 TRP A O 1
ATOM 745 N N . GLY A 1 97 ? -3.786 15.707 -2.681 1.00 40.88 97 GLY A N 1
ATOM 746 C CA . GLY A 1 97 ? -3.511 17.125 -2.673 1.00 40.88 97 GLY A CA 1
ATOM 747 C C . GLY A 1 97 ? -2.033 17.294 -2.961 1.00 40.88 97 GLY A C 1
ATOM 748 O O . GLY A 1 97 ? -1.206 16.819 -2.182 1.00 40.88 97 GLY A O 1
ATOM 749 N N . THR A 1 98 ? -1.701 18.016 -4.030 1.00 45.31 98 THR A N 1
ATOM 750 C CA . THR A 1 98 ? -0.466 18.793 -4.079 1.00 45.31 98 THR A CA 1
ATOM 751 C C . THR A 1 98 ? -0.525 19.745 -2.893 1.00 45.31 98 THR A C 1
ATOM 753 O O . THR A 1 98 ? -0.990 20.881 -2.997 1.00 45.31 98 THR A O 1
ATOM 756 N N . GLY A 1 99 ? -0.131 19.262 -1.719 1.00 43.62 99 GLY A N 1
ATOM 757 C CA . GLY A 1 99 ? 0.277 20.126 -0.642 1.00 43.62 99 GLY A CA 1
ATOM 758 C C . GLY A 1 99 ? 1.501 20.850 -1.163 1.00 43.62 99 GLY A C 1
ATOM 759 O O . GLY A 1 99 ? 2.620 20.456 -0.862 1.00 43.62 99 GLY A O 1
ATOM 760 N N . SER A 1 100 ? 1.292 21.912 -1.948 1.00 44.84 100 SER A N 1
ATOM 761 C CA . SER A 1 100 ? 2.114 23.092 -1.811 1.00 44.84 100 SER A CA 1
ATOM 762 C C . SER A 1 100 ? 2.092 23.385 -0.322 1.00 44.84 100 SER A C 1
ATOM 764 O O . SER A 1 100 ? 1.229 24.100 0.178 1.00 44.84 100 SER A O 1
ATOM 766 N N . THR A 1 101 ? 3.072 22.854 0.398 1.00 47.94 101 THR A N 1
ATOM 767 C CA . THR A 1 101 ? 3.677 23.608 1.475 1.00 47.94 101 THR A CA 1
ATOM 768 C C . THR A 1 101 ? 4.338 24.795 0.781 1.00 47.94 101 THR A C 1
ATOM 770 O O . THR A 1 101 ? 5.551 24.844 0.595 1.00 47.94 101 THR A O 1
ATOM 773 N N . ALA A 1 102 ? 3.506 25.725 0.297 1.00 43.78 102 ALA A N 1
ATOM 774 C CA . ALA A 1 102 ? 3.899 27.102 0.197 1.00 43.78 102 ALA A CA 1
ATOM 775 C C . ALA A 1 102 ? 4.375 27.417 1.606 1.00 43.78 102 ALA A C 1
ATOM 777 O O . ALA A 1 102 ? 3.596 27.364 2.557 1.00 43.78 102 ALA A O 1
ATOM 778 N N . SER A 1 103 ? 5.687 27.569 1.734 1.00 46.50 103 SER A N 1
ATOM 779 C CA . SER A 1 103 ? 6.333 28.104 2.911 1.00 46.50 103 SER A CA 1
ATOM 780 C C . SER A 1 103 ? 5.470 29.244 3.437 1.00 46.50 103 SER A C 1
ATOM 782 O O . SER A 1 103 ? 5.319 30.250 2.751 1.00 46.50 103 SER A O 1
ATOM 784 N N . GLU A 1 104 ? 4.872 29.088 4.613 1.00 41.81 104 GLU A N 1
ATOM 785 C CA . GLU A 1 104 ? 4.365 30.230 5.363 1.00 41.81 104 GLU A CA 1
ATOM 786 C C . GLU A 1 104 ? 5.598 30.969 5.900 1.00 41.81 104 GLU A C 1
ATOM 788 O O . GLU A 1 104 ? 6.304 30.424 6.756 1.00 41.81 104 GLU A O 1
ATOM 793 N N . PRO A 1 105 ? 5.936 32.181 5.413 1.00 50.16 105 PRO A N 1
ATOM 794 C CA . PRO A 1 105 ? 6.854 33.024 6.150 1.00 50.16 105 PRO A CA 1
ATOM 795 C C . PRO A 1 105 ? 6.115 33.514 7.399 1.00 50.16 105 PRO A C 1
ATOM 797 O O . PRO A 1 105 ? 5.119 34.227 7.301 1.00 50.16 105 PRO A O 1
ATOM 800 N N . ARG A 1 106 ? 6.610 33.128 8.578 1.00 42.94 106 ARG A N 1
ATOM 801 C CA . ARG A 1 106 ? 6.225 33.766 9.845 1.00 42.94 106 ARG A CA 1
ATOM 802 C C . ARG A 1 106 ? 6.557 35.260 9.787 1.00 42.94 106 ARG A C 1
ATOM 804 O O . ARG A 1 106 ? 7.686 35.614 9.437 1.00 42.94 106 ARG A O 1
ATOM 811 N N . PRO A 1 107 ? 5.608 36.114 10.176 1.00 52.69 107 PRO A N 1
ATOM 812 C CA . PRO A 1 107 ? 5.890 37.097 11.222 1.00 52.69 107 PRO A CA 1
ATOM 813 C C . PRO A 1 107 ? 5.051 36.867 12.484 1.00 52.69 107 PRO A C 1
ATOM 815 O O . PRO A 1 107 ? 3.832 36.613 12.364 1.00 52.69 107 PRO A O 1
#

Foldseek 3Di:
DCQLQVLQVPDDPVDFCFCVLLVQAQADFPDDDPPDSHGGHRRWTFDDKDWDDDLVDIFIKTWTHDPVDRPDTTIHTDDPSSVVSSCVVSVHDDDSDPPPPPPDDDD

pLDDT: mean 70.26, std 13.85, range [40.88, 87.19]

Radius of gyration: 15.56 Å; chains: 1; bounding box: 31×55×23 Å

Sequence (107 aa):
MVELSSGLRDRDPSQPINASDLGLEGAELVSGSDDDDSGLPGDAVLERVSFDGPPEFPYVHAHFRSASDDQDSLRVDLHTDALRELSHLLHLRHTWGTGSTASEPRP